Protein AF-A0AA39ML36-F1 (afdb_monomer)

Sequence (100 aa):
MPIDQIYLLSPMSSTSPIQSSIPMELIEEILDRVECLPDTQSHSSEGYKGWRAATLDSCSLVCRAWLPRSRYHLFGFVHVTPQKLCIFLAARCQSILHFH

Organism: NCBI:txid47425

Secondary structure (DSSP, 8-state):
----------------S---PPPHHHHHHHHHHHHHS--------TTPPPHHHHHHHHHTTT-TTTHHHHHHHHHSS----HHHHHHHHHHHHHHHTT--

Radius of gyration: 23.68 Å; Cα contacts (8 Å, |Δi|>4): 41; chains: 1; bounding box: 62×45×51 Å

Solvent-accessible surface area (backbone atoms only — not comparable to full-atom values): 6598 Å² total; per-residue (Å²): 138,83,95,80,76,90,82,75,80,68,77,80,78,77,72,65,85,76,81,80,66,78,54,67,70,57,54,49,52,51,52,53,49,52,69,69,53,76,81,74,86,68,95,68,70,94,84,71,76,51,71,54,55,53,50,37,55,53,44,38,68,73,43,81,84,41,27,66,60,24,48,44,70,70,59,68,71,74,87,77,44,75,70,55,47,51,52,59,51,52,62,53,52,57,60,52,76,71,59,127

Mean predicted aligned error: 15.44 Å

pLDDT: mean 73.01, std 17.81, range [46.94, 95.44]

Structure (mmCIF, N/CA/C/O backbone):
data_AF-A0AA39ML36-F1
#
_entry.id   AF-A0AA39ML36-F1
#
loop_
_atom_site.group_PDB
_atom_site.id
_atom_site.type_symbol
_atom_site.label_atom_id
_atom_site.label_alt_id
_atom_site.label_comp_id
_atom_site.label_asym_id
_atom_site.label_entity_id
_atom_site.label_seq_id
_atom_site.pdbx_PDB_ins_code
_atom_site.Cartn_x
_atom_site.Cartn_y
_atom_site.Cartn_z
_atom_site.occupancy
_atom_site.B_iso_or_equiv
_atom_site.auth_seq_id
_atom_site.auth_comp_id
_atom_site.auth_asym_id
_atom_site.auth_atom_id
_atom_site.pdbx_PDB_model_num
ATOM 1 N N . MET A 1 1 ? -50.723 29.534 19.269 1.00 47.34 1 MET A N 1
ATOM 2 C CA . MET A 1 1 ? -50.105 28.230 19.583 1.00 47.34 1 MET A CA 1
ATOM 3 C C . MET A 1 1 ? -48.936 28.055 18.624 1.00 47.34 1 MET A C 1
ATOM 5 O O . MET A 1 1 ? -49.204 27.887 17.440 1.00 47.34 1 MET A O 1
ATOM 9 N N . PRO A 1 2 ? -47.690 28.282 19.077 1.00 50.72 2 PRO A N 1
ATOM 10 C CA . PRO A 1 2 ? -46.526 28.438 18.206 1.00 50.72 2 PRO A CA 1
ATOM 11 C C . PRO A 1 2 ? -45.905 27.096 17.789 1.00 50.72 2 PRO A C 1
ATOM 13 O O . PRO A 1 2 ? -46.036 26.079 18.469 1.00 50.72 2 PRO A O 1
ATOM 16 N N . ILE A 1 3 ? -45.263 27.133 16.625 1.00 52.81 3 ILE A N 1
ATOM 17 C CA . ILE A 1 3 ? -44.625 26.037 15.894 1.00 52.81 3 ILE A CA 1
ATOM 18 C C . ILE A 1 3 ? -43.171 25.958 16.380 1.00 52.81 3 ILE A C 1
ATOM 20 O O . ILE A 1 3 ? -42.284 26.477 15.724 1.00 52.81 3 ILE A O 1
ATOM 24 N N . ASP A 1 4 ? -42.929 25.357 17.547 1.00 48.25 4 ASP A N 1
ATOM 25 C CA . ASP A 1 4 ? -41.585 25.312 18.162 1.00 48.25 4 ASP A CA 1
ATOM 26 C C . ASP A 1 4 ? -41.199 23.910 18.677 1.00 48.25 4 ASP A C 1
ATOM 28 O O . ASP A 1 4 ? -40.543 23.770 19.705 1.00 48.25 4 ASP A O 1
ATOM 32 N N . GLN A 1 5 ? -41.603 22.832 17.991 1.00 49.94 5 GLN A N 1
ATOM 33 C CA . GLN A 1 5 ? -41.255 21.459 18.417 1.00 49.94 5 GLN A CA 1
ATOM 34 C C . GLN A 1 5 ? -40.537 20.582 17.379 1.00 49.94 5 GLN A C 1
ATOM 36 O O . GLN A 1 5 ? -40.364 19.390 17.609 1.00 49.94 5 GLN A O 1
ATOM 41 N N . ILE A 1 6 ?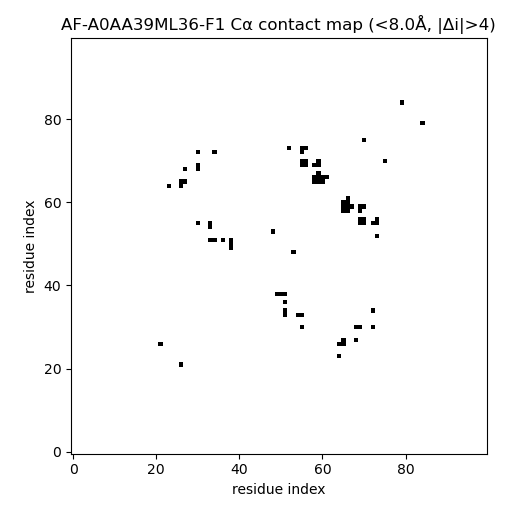 -40.018 21.138 16.280 1.00 51.59 6 ILE A N 1
ATOM 42 C CA . ILE A 1 6 ? -39.219 20.363 15.301 1.00 51.59 6 ILE A CA 1
ATOM 43 C C . ILE A 1 6 ? -37.703 20.556 15.530 1.00 51.59 6 ILE A C 1
ATOM 45 O O . ILE A 1 6 ? -36.909 20.532 14.599 1.00 51.59 6 ILE A O 1
ATOM 49 N N . TYR A 1 7 ? -37.281 20.756 16.784 1.00 49.59 7 TYR A N 1
ATOM 50 C CA . TYR A 1 7 ? -35.870 20.958 17.154 1.00 49.59 7 TYR A CA 1
ATOM 51 C C . TYR A 1 7 ? -35.220 19.791 17.912 1.00 49.59 7 TYR A C 1
ATOM 53 O O . TYR A 1 7 ? -34.127 19.965 18.434 1.00 49.59 7 TYR A O 1
ATOM 61 N N . LEU A 1 8 ? -35.819 18.596 17.975 1.00 49.28 8 LEU A N 1
ATOM 62 C CA . LEU A 1 8 ? -35.229 17.477 18.737 1.00 49.28 8 LEU A CA 1
ATOM 63 C C . LEU A 1 8 ? -35.239 16.127 18.007 1.00 49.28 8 LEU A C 1
ATOM 65 O O . LEU A 1 8 ? -35.392 15.082 18.630 1.00 49.28 8 LEU A O 1
ATOM 69 N N . LEU A 1 9 ? -35.010 16.113 16.694 1.00 47.38 9 LEU A N 1
ATOM 70 C CA . LEU A 1 9 ? -34.416 14.930 16.065 1.00 47.38 9 LEU A CA 1
ATOM 71 C C . LEU A 1 9 ? -32.917 15.180 15.943 1.00 47.38 9 LEU A C 1
ATOM 73 O O . LEU A 1 9 ? -32.404 15.553 14.891 1.00 47.38 9 LEU A O 1
ATOM 77 N N .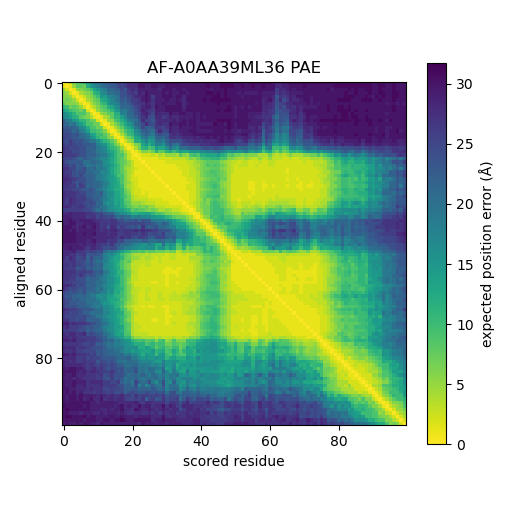 SER A 1 10 ? -32.215 15.004 17.064 1.00 51.94 10 SER A N 1
ATOM 78 C CA . SER A 1 10 ? -30.782 14.736 17.025 1.00 51.94 10 SER A CA 1
ATOM 79 C C . SER A 1 10 ? -30.562 13.596 16.026 1.00 51.94 10 SER A C 1
ATOM 81 O O . SER A 1 10 ? -31.219 12.558 16.162 1.00 51.94 10 SER A O 1
ATOM 83 N N . PRO A 1 11 ? -29.655 13.726 15.039 1.00 52.50 11 PRO A N 1
ATOM 84 C CA . PRO A 1 11 ? -29.134 12.533 14.406 1.00 52.50 11 PRO A CA 1
ATOM 85 C C . PRO A 1 11 ? -28.574 11.710 15.556 1.00 52.50 11 PRO A C 1
ATOM 87 O O . PRO A 1 11 ? -27.761 12.216 16.334 1.00 52.50 11 PRO A O 1
ATOM 90 N N . MET A 1 12 ? -29.075 10.488 15.720 1.00 50.31 12 MET A N 1
ATOM 91 C CA . MET A 1 12 ? -28.457 9.520 16.604 1.00 50.31 12 MET A CA 1
ATOM 92 C C . MET A 1 12 ? -27.011 9.412 16.138 1.00 50.31 12 MET A C 1
ATOM 94 O O . MET A 1 12 ? -26.708 8.739 15.156 1.00 50.31 12 MET A O 1
ATOM 98 N N . SER A 1 13 ? -26.124 10.143 16.807 1.00 48.62 13 SER A N 1
ATOM 99 C CA . SER A 1 13 ? -24.706 9.876 16.768 1.00 48.62 13 SER A CA 1
ATOM 100 C C . SER A 1 13 ? -24.606 8.534 17.463 1.00 48.62 13 SER A C 1
ATOM 102 O O . SER A 1 13 ? -24.536 8.448 18.688 1.00 48.62 13 SER A O 1
ATOM 104 N N . SER A 1 14 ? -24.764 7.467 16.679 1.00 48.69 14 SER A N 1
ATOM 105 C CA . SER A 1 14 ? -24.444 6.119 17.094 1.00 48.69 14 SER A CA 1
ATOM 106 C C . SER A 1 14 ? -22.934 6.110 17.281 1.00 48.69 14 SER A C 1
ATOM 108 O O . SER A 1 14 ? -22.170 5.693 16.410 1.00 48.69 14 SER A O 1
ATOM 110 N N . THR A 1 15 ? -22.479 6.655 18.403 1.00 51.94 15 THR A N 1
ATOM 111 C CA . THR A 1 15 ? -21.158 6.372 18.927 1.00 51.94 15 THR A CA 1
ATOM 112 C C . THR A 1 15 ? -21.220 4.915 19.342 1.00 51.94 15 THR A C 1
ATOM 114 O O . THR A 1 15 ? -21.594 4.586 20.468 1.00 51.94 15 THR A O 1
ATOM 117 N N . SER A 1 16 ? -20.968 4.033 18.374 1.00 54.09 16 SER A N 1
ATOM 118 C CA . SER A 1 16 ? -20.778 2.616 18.628 1.00 54.09 16 SER A CA 1
ATOM 119 C C . SER A 1 16 ? -19.736 2.493 19.742 1.00 54.09 16 SER A C 1
ATOM 121 O O . SER A 1 16 ? -18.671 3.113 19.640 1.00 54.09 16 SER A O 1
ATOM 123 N N . PRO A 1 17 ? -20.040 1.763 20.824 1.00 51.06 17 PRO A N 1
ATOM 124 C CA . PRO A 1 17 ? -19.137 1.659 21.952 1.00 51.06 17 PRO A CA 1
ATOM 125 C C . PRO A 1 17 ? -17.898 0.890 21.481 1.00 51.06 17 PRO A C 1
ATOM 127 O O . PRO A 1 17 ? -18.010 -0.235 21.010 1.00 51.06 17 PRO A O 1
ATOM 130 N N . ILE A 1 18 ? -16.726 1.520 21.603 1.00 50.00 18 ILE A N 1
ATOM 131 C CA . ILE A 1 18 ? -15.407 0.933 21.326 1.00 50.00 18 ILE A CA 1
ATOM 132 C C . ILE A 1 18 ? -15.194 0.635 19.829 1.00 50.00 18 ILE A C 1
ATOM 134 O O . ILE A 1 18 ? -15.229 -0.503 19.369 1.00 50.00 18 ILE A O 1
ATOM 138 N N . GLN A 1 19 ? -14.888 1.675 19.048 1.00 55.06 19 GLN A N 1
ATOM 139 C CA . GLN A 1 19 ? -14.125 1.494 17.811 1.00 55.06 19 GLN A CA 1
ATOM 140 C C . GLN A 1 19 ? -12.726 0.996 18.204 1.00 55.06 19 GLN A C 1
ATOM 142 O O . GLN A 1 19 ? -11.811 1.791 18.396 1.00 55.06 19 GLN A O 1
ATOM 147 N N . SER A 1 20 ? -12.550 -0.316 18.372 1.00 56.94 20 SER A N 1
ATOM 148 C CA . SER A 1 20 ? -11.235 -0.944 18.535 1.00 56.94 20 SER A CA 1
ATOM 149 C C . SER A 1 20 ? -10.498 -0.939 17.191 1.00 56.94 20 SER A C 1
ATOM 151 O O . SER A 1 20 ? -10.164 -1.987 16.636 1.00 56.94 20 SER A O 1
ATOM 153 N N . SER A 1 21 ? -10.323 0.241 16.596 1.00 75.44 21 SER A N 1
ATOM 154 C CA . SER A 1 21 ? -9.447 0.378 15.446 1.00 75.44 21 SER A CA 1
ATOM 155 C C . SER A 1 21 ? -8.032 0.090 15.918 1.00 75.44 21 SER A C 1
ATOM 157 O O . SER A 1 21 ? -7.580 0.655 16.915 1.00 75.44 21 SER A O 1
ATOM 159 N N . ILE A 1 22 ? -7.355 -0.804 15.206 1.00 83.69 22 ILE A N 1
ATOM 160 C CA . ILE A 1 22 ? -5.933 -1.074 15.395 1.00 83.69 22 ILE A CA 1
ATOM 161 C C . ILE A 1 22 ? -5.188 0.280 15.396 1.00 83.69 22 ILE A C 1
ATOM 163 O O . ILE A 1 22 ? -5.447 1.086 14.497 1.00 83.69 22 ILE A O 1
ATOM 167 N N . PRO A 1 23 ? -4.317 0.556 16.387 1.00 91.25 23 PRO A N 1
ATOM 168 C CA . PRO A 1 23 ? -3.479 1.753 16.408 1.00 91.25 23 PRO A CA 1
ATOM 169 C C . PRO A 1 23 ? -2.722 1.937 15.092 1.00 91.25 23 PRO A C 1
ATOM 171 O O . PRO A 1 23 ? -2.299 0.954 14.477 1.00 91.25 23 PRO A O 1
ATOM 174 N N . MET A 1 24 ? -2.547 3.187 14.659 1.00 89.94 24 MET A N 1
ATOM 175 C CA . MET A 1 24 ? -1.913 3.488 13.373 1.00 89.94 24 MET A CA 1
ATOM 176 C C . MET A 1 24 ? -0.505 2.889 13.296 1.00 89.94 2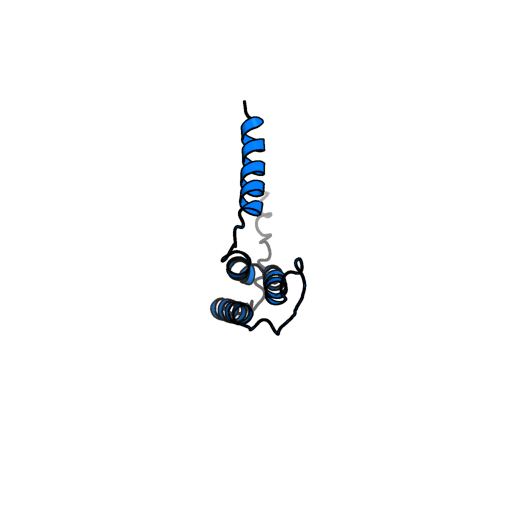4 MET A C 1
ATOM 178 O O . MET A 1 24 ? -0.148 2.315 12.275 1.00 89.94 24 MET A O 1
ATOM 182 N N . GLU A 1 25 ? 0.239 2.914 14.397 1.00 93.62 25 GLU A N 1
ATOM 183 C CA . GLU A 1 25 ? 1.601 2.386 14.506 1.00 93.62 25 GLU A CA 1
ATOM 184 C C . GLU A 1 25 ? 1.659 0.890 14.170 1.00 93.62 25 GLU A C 1
ATOM 186 O O . GLU A 1 25 ? 2.585 0.423 13.512 1.00 93.62 25 GLU A O 1
ATOM 191 N N . LEU A 1 26 ? 0.638 0.128 14.577 1.00 93.88 26 LEU A N 1
ATOM 192 C CA . LEU A 1 26 ? 0.555 -1.296 14.257 1.00 93.88 26 LEU A CA 1
ATOM 193 C C . LEU A 1 26 ? 0.167 -1.526 12.796 1.00 93.88 26 LEU A C 1
ATOM 195 O O . LEU A 1 26 ? 0.663 -2.464 12.178 1.00 93.88 26 LEU A O 1
ATOM 199 N N . ILE A 1 27 ? -0.701 -0.681 12.231 1.00 93.81 27 ILE A N 1
ATOM 200 C CA . ILE A 1 27 ? -1.034 -0.733 10.800 1.00 93.81 27 ILE A CA 1
ATOM 201 C C . ILE A 1 27 ? 0.224 -0.465 9.965 1.00 93.81 27 ILE A C 1
ATOM 203 O O . ILE A 1 27 ? 0.479 -1.182 8.997 1.00 93.81 27 ILE A O 1
ATOM 207 N N . GLU A 1 28 ? 1.022 0.534 10.345 1.00 94.06 28 GLU A N 1
ATOM 208 C CA . GLU A 1 28 ? 2.279 0.861 9.668 1.00 94.06 28 GLU A CA 1
ATOM 209 C C . GLU A 1 28 ? 3.286 -0.280 9.764 1.00 94.06 28 GLU A C 1
ATOM 211 O O . GLU A 1 28 ? 3.772 -0.729 8.731 1.00 94.06 28 GLU A O 1
ATOM 216 N N . GLU A 1 29 ? 3.513 -0.822 10.961 1.00 95.44 29 GLU A N 1
ATOM 217 C CA . GLU A 1 29 ? 4.424 -1.953 11.174 1.00 95.44 29 GLU A CA 1
ATOM 218 C C . GLU A 1 29 ? 4.012 -3.191 10.357 1.00 95.44 29 GLU A C 1
ATOM 220 O O . GLU A 1 29 ? 4.860 -3.870 9.775 1.00 95.44 29 GLU A O 1
ATOM 225 N N . ILE A 1 30 ? 2.711 -3.490 10.263 1.00 94.69 30 ILE A N 1
ATOM 226 C CA . ILE A 1 30 ? 2.213 -4.599 9.433 1.00 94.69 30 ILE A CA 1
ATOM 227 C C . ILE A 1 30 ? 2.556 -4.357 7.961 1.00 94.69 30 ILE A C 1
ATOM 229 O O . ILE A 1 30 ? 3.080 -5.252 7.295 1.00 94.69 30 ILE A O 1
ATOM 233 N N . LEU A 1 31 ? 2.261 -3.162 7.449 1.00 94.88 31 LEU A N 1
ATOM 234 C CA . LEU A 1 31 ? 2.500 -2.818 6.049 1.00 94.88 31 LEU A CA 1
ATOM 235 C C . LEU A 1 31 ? 3.996 -2.796 5.714 1.00 94.88 31 LEU A C 1
ATOM 237 O O . LEU A 1 31 ? 4.391 -3.266 4.648 1.00 94.88 31 LEU A O 1
ATOM 241 N N . ASP A 1 32 ? 4.827 -2.334 6.645 1.00 93.94 32 ASP A N 1
ATOM 242 C CA . ASP A 1 32 ? 6.282 -2.301 6.504 1.00 93.94 32 ASP A CA 1
ATOM 243 C C . ASP A 1 32 ? 6.865 -3.717 6.456 1.00 93.94 32 ASP A C 1
ATOM 245 O O . ASP A 1 32 ? 7.749 -4.004 5.643 1.00 93.94 32 ASP A O 1
ATOM 249 N N . ARG A 1 33 ? 6.314 -4.647 7.245 1.00 93.94 3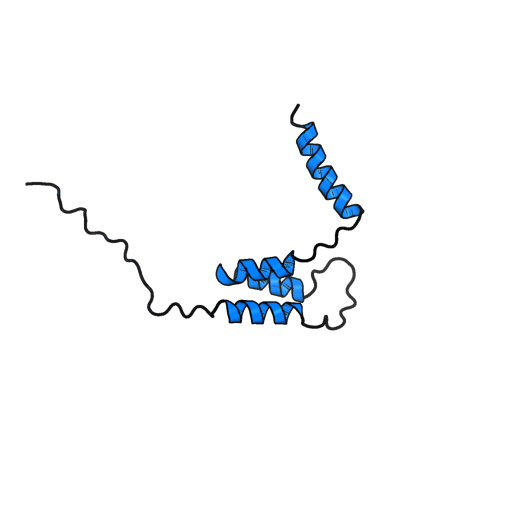3 ARG A N 1
ATOM 250 C CA . ARG A 1 33 ? 6.687 -6.066 7.165 1.00 93.94 33 ARG A CA 1
ATOM 251 C C . ARG A 1 33 ? 6.277 -6.702 5.848 1.00 93.94 33 ARG A C 1
ATOM 253 O O . ARG A 1 33 ? 7.067 -7.465 5.300 1.00 93.94 33 ARG A O 1
ATOM 260 N N . VAL A 1 34 ? 5.080 -6.402 5.339 1.00 92.06 34 VAL A N 1
ATOM 261 C CA . VAL A 1 34 ? 4.624 -6.911 4.033 1.00 92.06 34 VAL A CA 1
ATOM 262 C C . VAL A 1 34 ? 5.588 -6.492 2.923 1.00 92.06 34 VAL A C 1
ATOM 264 O O . VAL A 1 34 ? 5.938 -7.321 2.084 1.00 92.06 34 VAL A O 1
ATOM 267 N N . GLU A 1 35 ? 6.054 -5.243 2.942 1.00 89.56 35 GLU A N 1
ATOM 268 C CA . GLU A 1 35 ? 7.012 -4.745 1.950 1.00 89.56 35 GLU A CA 1
ATOM 269 C C . GLU A 1 35 ? 8.383 -5.436 2.058 1.00 89.56 35 GLU A C 1
ATOM 271 O O . GLU A 1 35 ? 8.970 -5.784 1.031 1.00 89.56 35 GLU A O 1
ATOM 276 N N . CYS A 1 36 ? 8.869 -5.682 3.282 1.00 88.38 36 CYS A N 1
ATOM 277 C CA . CYS A 1 36 ? 10.190 -6.273 3.546 1.00 88.38 36 CYS A CA 1
ATOM 278 C C . CYS A 1 36 ? 10.292 -7.786 3.288 1.00 88.38 36 CYS A C 1
ATOM 280 O O . CYS A 1 36 ? 11.394 -8.340 3.331 1.00 88.38 36 CYS A O 1
ATOM 282 N N . LEU A 1 37 ? 9.174 -8.485 3.087 1.00 85.44 37 LEU A N 1
ATOM 283 C CA . LEU A 1 37 ? 9.192 -9.932 2.897 1.00 85.44 37 LEU A CA 1
ATOM 284 C C . LEU A 1 37 ? 9.907 -10.299 1.582 1.00 85.44 37 LEU A C 1
ATOM 286 O O . LEU A 1 37 ? 9.664 -9.674 0.551 1.00 85.44 37 LEU A O 1
ATOM 290 N N . PRO A 1 38 ? 10.790 -11.312 1.581 1.00 79.50 38 PRO A N 1
ATOM 291 C CA . PRO A 1 38 ? 11.516 -11.688 0.379 1.00 79.50 38 PRO A CA 1
ATOM 292 C C . PRO A 1 38 ? 10.554 -12.237 -0.674 1.00 79.50 38 PRO A C 1
ATOM 294 O O . PRO A 1 38 ? 9.668 -13.044 -0.376 1.00 79.50 38 PRO A O 1
ATOM 297 N N . ASP A 1 39 ? 10.766 -11.845 -1.929 1.00 73.81 39 ASP A N 1
ATOM 298 C CA . ASP A 1 39 ? 10.090 -12.479 -3.050 1.00 73.81 39 ASP A CA 1
ATOM 299 C C . ASP A 1 39 ? 10.540 -13.946 -3.098 1.00 73.81 39 ASP A C 1
ATOM 301 O O . ASP A 1 39 ? 11.681 -14.266 -3.434 1.00 73.81 39 ASP A O 1
ATOM 305 N N . THR A 1 40 ? 9.651 -14.853 -2.683 1.00 70.31 40 THR A N 1
ATOM 306 C CA . THR A 1 40 ? 9.910 -16.293 -2.750 1.00 70.31 40 THR A CA 1
ATOM 307 C C . THR A 1 40 ? 10.004 -16.638 -4.231 1.00 70.31 40 THR A C 1
ATOM 309 O O . THR A 1 40 ? 8.992 -16.562 -4.927 1.00 70.31 40 THR A O 1
ATOM 312 N N . GLN A 1 41 ? 11.235 -16.886 -4.703 1.00 59.22 41 GLN A N 1
ATOM 313 C CA . GLN A 1 41 ? 11.650 -17.005 -6.109 1.00 59.22 41 GLN A CA 1
ATOM 314 C C . GLN A 1 41 ? 10.525 -17.481 -7.030 1.00 59.22 41 GLN A C 1
ATOM 316 O O . GLN A 1 41 ? 10.315 -18.673 -7.237 1.00 59.22 41 GLN A O 1
ATOM 321 N N . SER A 1 42 ? 9.801 -16.525 -7.599 1.00 57.25 42 SER A N 1
ATOM 322 C CA . SER A 1 42 ? 8.821 -16.786 -8.638 1.00 57.25 42 SER A CA 1
ATOM 323 C C . SER A 1 42 ? 9.434 -16.260 -9.918 1.00 57.25 42 SER A C 1
ATOM 325 O O . SER A 1 42 ? 9.424 -15.062 -10.191 1.00 57.25 42 SER A O 1
ATOM 327 N N . HIS A 1 43 ? 10.037 -17.176 -10.675 1.00 54.34 43 HIS A N 1
ATOM 328 C CA . HIS A 1 43 ? 10.418 -16.974 -12.067 1.00 54.34 43 HIS A CA 1
ATOM 329 C C . HIS A 1 43 ? 9.146 -16.748 -12.900 1.00 54.34 43 HIS A C 1
ATOM 331 O O . HIS A 1 43 ? 8.726 -17.620 -13.653 1.00 54.34 43 HIS A O 1
ATOM 337 N N . SER A 1 44 ? 8.478 -15.609 -12.744 1.00 52.91 44 SER A N 1
ATOM 338 C CA . SER A 1 44 ? 7.313 -15.265 -13.552 1.00 52.91 44 SER A CA 1
ATOM 339 C C . SER A 1 44 ? 7.595 -13.986 -14.316 1.00 52.91 44 SER A C 1
ATOM 341 O O . SER A 1 44 ? 7.513 -12.883 -13.780 1.00 52.91 44 SER A O 1
ATOM 343 N N . SER A 1 45 ? 7.985 -14.213 -15.570 1.00 51.44 45 SER A N 1
ATOM 344 C CA . SER A 1 45 ? 7.513 -13.532 -16.773 1.00 51.44 45 SER A CA 1
ATOM 345 C C . SER A 1 45 ? 6.779 -12.210 -16.544 1.00 51.44 45 SER A C 1
ATOM 347 O O . SER A 1 45 ? 5.728 -12.162 -15.905 1.00 51.44 45 SER A O 1
ATOM 349 N N . GLU A 1 46 ? 7.336 -11.170 -17.159 1.00 54.66 46 GLU A N 1
ATOM 350 C CA . GLU A 1 46 ? 6.770 -9.843 -17.389 1.00 54.66 46 GLU A CA 1
ATOM 351 C C . GLU A 1 46 ? 5.230 -9.817 -17.348 1.00 54.66 46 GLU A C 1
ATOM 353 O O . GLU A 1 46 ? 4.565 -10.366 -18.223 1.00 54.66 46 GLU A O 1
ATOM 358 N N . GLY A 1 47 ? 4.650 -9.170 -16.329 1.00 55.47 47 GLY A N 1
ATOM 359 C CA . GLY A 1 47 ? 3.238 -8.767 -16.352 1.00 55.47 47 GLY A CA 1
ATOM 360 C C . GLY A 1 47 ? 2.458 -8.919 -15.047 1.00 55.47 47 GLY A C 1
ATOM 361 O O . GLY A 1 47 ? 1.541 -8.134 -14.811 1.00 55.47 47 GLY A O 1
ATOM 362 N N . TYR A 1 48 ? 2.813 -9.860 -14.170 1.00 57.84 48 TYR A N 1
ATOM 363 C CA . TYR A 1 48 ? 2.082 -10.055 -12.912 1.00 57.84 48 TYR A CA 1
ATOM 364 C C . TYR A 1 48 ? 2.646 -9.162 -11.800 1.00 57.84 48 TYR A C 1
ATOM 366 O O . TYR A 1 48 ? 3.838 -9.208 -11.498 1.00 57.84 48 TYR A O 1
ATOM 374 N N . LYS A 1 49 ? 1.784 -8.340 -11.176 1.00 67.19 49 LYS A N 1
ATOM 375 C CA . LYS A 1 49 ? 2.107 -7.655 -9.910 1.00 67.19 49 LYS A CA 1
ATOM 376 C C . LYS A 1 49 ? 2.576 -8.731 -8.925 1.00 67.19 49 LYS A C 1
ATOM 378 O O . LYS A 1 49 ? 1.832 -9.677 -8.672 1.00 67.19 49 LYS A O 1
ATOM 383 N N . GLY A 1 50 ? 3.786 -8.587 -8.381 1.00 81.94 50 GLY A N 1
ATOM 384 C CA . GLY A 1 50 ? 4.294 -9.495 -7.351 1.00 81.94 50 GLY A CA 1
ATOM 385 C C . GLY A 1 50 ? 3.313 -9.603 -6.180 1.00 81.94 50 GLY A C 1
ATOM 386 O O . GLY A 1 50 ? 2.547 -8.673 -5.914 1.00 81.94 50 GLY A O 1
ATOM 387 N N . TRP A 1 51 ? 3.328 -10.734 -5.474 1.00 86.44 51 TRP A N 1
ATOM 388 C CA . TRP A 1 51 ? 2.402 -11.017 -4.371 1.00 86.44 51 TRP A CA 1
ATOM 389 C C . TRP A 1 51 ? 2.396 -9.904 -3.300 1.00 86.44 51 TRP A C 1
ATOM 391 O O . TRP A 1 51 ? 1.343 -9.598 -2.738 1.00 86.44 51 TRP A O 1
ATOM 401 N N . ARG A 1 52 ? 3.537 -9.228 -3.088 1.00 88.31 52 ARG A N 1
ATOM 402 C CA . ARG A 1 52 ? 3.658 -8.038 -2.225 1.00 88.31 52 ARG A CA 1
ATOM 403 C C . ARG A 1 52 ? 2.751 -6.908 -2.687 1.00 88.31 52 ARG A C 1
ATOM 405 O O . ARG A 1 52 ? 1.905 -6.437 -1.933 1.00 88.31 52 ARG A O 1
ATOM 412 N N . ALA A 1 53 ? 2.853 -6.535 -3.962 1.00 87.94 53 ALA A N 1
ATOM 413 C CA . ALA A 1 53 ? 2.019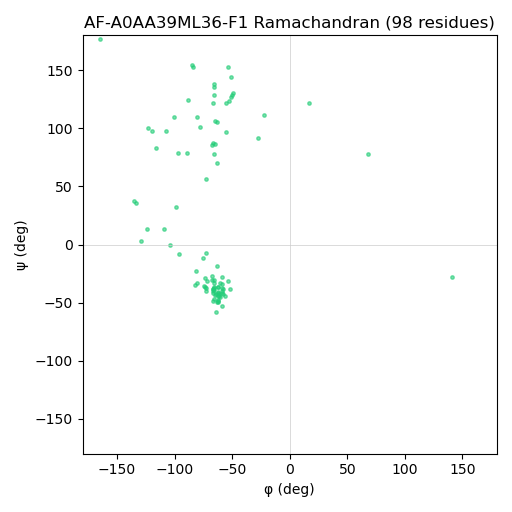 -5.498 -4.554 1.00 87.94 53 ALA A CA 1
ATOM 414 C C . ALA A 1 53 ? 0.531 -5.875 -4.523 1.00 87.94 53 ALA A C 1
ATOM 416 O O . ALA A 1 53 ? -0.297 -5.003 -4.291 1.00 87.94 53 ALA A O 1
ATOM 417 N N . ALA A 1 54 ? 0.177 -7.149 -4.721 1.00 90.38 54 ALA A N 1
ATOM 418 C CA . ALA A 1 54 ? -1.210 -7.613 -4.604 1.00 90.38 54 ALA A CA 1
ATOM 419 C C . ALA A 1 54 ? -1.740 -7.534 -3.157 1.00 90.38 54 ALA A C 1
ATOM 421 O O . ALA A 1 54 ? -2.887 -7.145 -2.924 1.00 90.38 54 ALA A O 1
ATOM 422 N N . THR A 1 55 ? -0.891 -7.856 -2.179 1.00 92.88 55 THR A N 1
ATOM 423 C CA . THR A 1 55 ? -1.227 -7.780 -0.751 1.00 92.88 55 THR A CA 1
ATOM 424 C C . THR A 1 55 ? -1.438 -6.332 -0.321 1.00 92.88 55 THR A C 1
ATOM 426 O O . THR A 1 55 ? -2.474 -6.011 0.254 1.00 92.88 55 THR A O 1
ATOM 429 N N . LEU A 1 56 ? -0.514 -5.434 -0.670 1.00 93.44 56 LEU A N 1
ATOM 430 C CA . LEU A 1 56 ? -0.628 -4.004 -0.369 1.00 93.44 56 LEU A CA 1
ATOM 431 C C . LEU A 1 56 ? -1.843 -3.357 -1.053 1.00 93.44 56 LEU A C 1
ATOM 433 O O . LEU A 1 56 ? -2.511 -2.511 -0.458 1.00 93.44 56 LEU A O 1
ATOM 437 N N . ASP A 1 57 ? -2.169 -3.782 -2.277 1.00 94.19 57 ASP A N 1
ATOM 438 C CA . ASP A 1 57 ? -3.380 -3.346 -2.987 1.00 94.19 57 ASP A CA 1
ATOM 439 C C . ASP A 1 57 ? -4.639 -3.755 -2.215 1.00 94.19 57 ASP A C 1
ATOM 441 O O . ASP A 1 57 ? -5.517 -2.929 -1.972 1.00 94.19 57 ASP A O 1
ATOM 445 N N . SER A 1 58 ? -4.675 -4.992 -1.715 1.00 95.19 58 SER A N 1
ATOM 446 C CA . SER A 1 58 ? -5.769 -5.495 -0.876 1.00 95.19 58 SER A CA 1
ATOM 447 C C . SER A 1 58 ? -5.866 -4.743 0.458 1.00 95.19 58 SER A C 1
ATOM 449 O O . SER A 1 58 ? -6.958 -4.342 0.863 1.00 95.19 58 SER A O 1
ATOM 451 N N . CYS A 1 59 ? -4.735 -4.470 1.117 1.00 94.69 59 CYS A N 1
ATOM 452 C CA . CYS A 1 59 ? -4.679 -3.673 2.346 1.00 94.69 59 CYS A CA 1
ATOM 453 C C . CYS A 1 59 ? -5.247 -2.259 2.157 1.00 94.69 59 CYS A C 1
ATOM 455 O O . CYS A 1 59 ? -5.904 -1.731 3.056 1.00 94.69 59 CYS A O 1
ATOM 457 N N . SER A 1 60 ? -5.068 -1.665 0.973 1.00 95.00 60 SER A N 1
ATOM 458 C CA . SER A 1 60 ? -5.599 -0.335 0.660 1.00 95.00 60 SER A CA 1
ATOM 459 C C . SER A 1 60 ? -7.136 -0.262 0.687 1.00 95.00 60 SER A C 1
ATOM 461 O O . SER A 1 60 ? -7.696 0.827 0.831 1.00 95.00 60 SER A O 1
ATOM 463 N N . LEU A 1 61 ? -7.815 -1.413 0.599 1.00 95.19 61 LEU A N 1
ATOM 464 C CA . LEU A 1 61 ? -9.274 -1.529 0.561 1.00 95.19 61 LEU A CA 1
ATOM 465 C C . LEU A 1 61 ? -9.910 -1.824 1.930 1.00 95.19 61 LEU A C 1
ATOM 467 O O . LEU A 1 61 ? -11.132 -1.774 2.040 1.00 95.19 61 LEU A O 1
ATOM 471 N N . VAL A 1 62 ? -9.116 -2.114 2.971 1.00 93.25 62 VAL A N 1
ATOM 472 C CA . VAL A 1 62 ? -9.625 -2.521 4.297 1.00 93.25 62 VAL A CA 1
ATOM 473 C C . VAL A 1 62 ? -10.426 -1.398 4.955 1.00 93.25 62 VAL A C 1
ATOM 475 O O . VAL A 1 62 ? -11.595 -1.570 5.295 1.00 93.25 62 VAL A O 1
ATOM 478 N N . CYS A 1 63 ? -9.800 -0.235 5.152 1.00 91.62 63 CYS A N 1
ATOM 479 C CA . CYS A 1 63 ? -10.461 0.979 5.624 1.00 91.62 63 CYS A CA 1
ATOM 480 C C . CYS A 1 63 ? -9.578 2.216 5.390 1.00 91.62 63 CYS A C 1
ATOM 482 O O . CYS A 1 63 ? -8.427 2.120 4.959 1.00 91.62 63 CYS A O 1
ATOM 484 N N . ARG A 1 64 ? -10.100 3.404 5.726 1.00 90.69 64 ARG A N 1
ATOM 485 C CA . ARG A 1 64 ? -9.394 4.684 5.533 1.00 90.69 64 ARG A CA 1
ATOM 486 C C . ARG A 1 64 ? -8.046 4.773 6.258 1.00 90.69 64 ARG A C 1
ATOM 488 O O . ARG A 1 64 ? -7.179 5.481 5.767 1.00 90.69 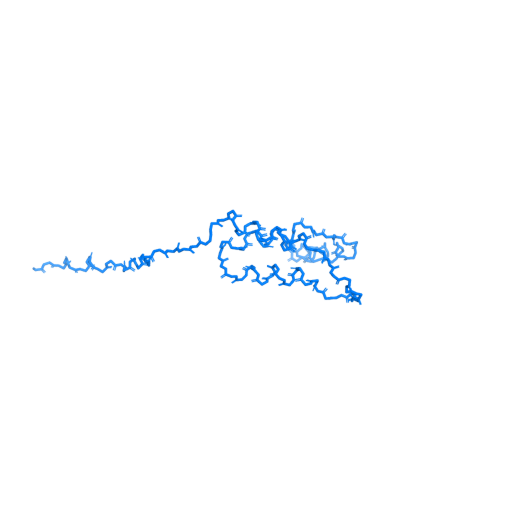64 ARG A O 1
ATOM 495 N N . ALA A 1 65 ? -7.861 4.069 7.377 1.00 90.06 65 ALA A N 1
ATOM 496 C CA . ALA A 1 65 ? -6.605 4.094 8.132 1.00 90.06 65 ALA A CA 1
ATOM 497 C C . ALA A 1 65 ? -5.461 3.344 7.420 1.00 90.06 65 ALA A C 1
ATOM 499 O O . ALA A 1 65 ? -4.311 3.752 7.504 1.00 90.06 65 ALA A O 1
ATOM 500 N N . TRP A 1 66 ? -5.767 2.289 6.658 1.00 94.25 66 TRP A N 1
ATOM 501 C CA . TRP A 1 66 ? -4.760 1.484 5.949 1.00 94.25 66 TRP A CA 1
ATOM 502 C C . TRP A 1 66 ? -4.319 2.116 4.623 1.00 94.25 66 TRP A C 1
ATOM 504 O O . TRP A 1 66 ? -3.233 1.829 4.113 1.00 94.25 66 TRP A O 1
ATOM 514 N N . LEU A 1 67 ? -5.157 2.986 4.054 1.00 93.69 67 LEU A N 1
ATOM 515 C CA . LEU A 1 67 ? -4.983 3.532 2.711 1.00 93.69 67 LEU A CA 1
ATOM 516 C C . LEU A 1 67 ? -3.695 4.365 2.523 1.00 93.69 67 LEU A C 1
ATOM 518 O O . LEU A 1 67 ? -2.999 4.112 1.535 1.00 93.69 67 LEU A O 1
ATOM 522 N N . PRO A 1 68 ? -3.338 5.334 3.395 1.00 93.62 68 PRO A N 1
ATOM 523 C CA . PRO A 1 68 ? -2.187 6.207 3.154 1.00 93.62 68 PRO A CA 1
ATOM 524 C C . PRO A 1 68 ? -0.873 5.427 3.086 1.00 93.62 68 PRO A C 1
ATOM 526 O O . PRO A 1 68 ? -0.106 5.580 2.135 1.00 93.62 68 PRO A O 1
ATOM 529 N N . ARG A 1 69 ? -0.650 4.532 4.055 1.00 93.62 69 ARG A N 1
ATOM 530 C CA . ARG A 1 69 ? 0.577 3.738 4.142 1.00 93.62 69 ARG A CA 1
ATOM 531 C C . ARG A 1 69 ? 0.640 2.649 3.067 1.00 93.62 69 ARG A C 1
ATOM 533 O O . ARG A 1 69 ? 1.691 2.464 2.463 1.00 93.62 69 ARG A O 1
ATOM 540 N N . SER A 1 70 ? -0.486 2.014 2.726 1.00 94.62 70 SER A N 1
ATOM 541 C CA . SER A 1 70 ? -0.528 1.044 1.616 1.00 94.62 70 SER A CA 1
ATOM 542 C C . SER A 1 70 ? -0.153 1.700 0.282 1.00 94.62 70 SER A C 1
ATOM 544 O O . SER A 1 70 ? 0.636 1.153 -0.486 1.00 94.62 70 SER A O 1
ATOM 546 N N . ARG A 1 71 ? -0.660 2.914 0.012 1.00 92.94 71 ARG A N 1
ATOM 547 C CA . ARG A 1 71 ? -0.295 3.684 -1.190 1.00 92.94 71 ARG A CA 1
ATOM 548 C C . ARG A 1 71 ? 1.164 4.108 -1.202 1.00 92.94 71 ARG A C 1
ATOM 550 O O . ARG A 1 71 ? 1.767 4.106 -2.271 1.00 92.94 71 ARG A O 1
ATOM 557 N N . TYR A 1 72 ? 1.710 4.471 -0.044 1.00 93.44 72 TYR A N 1
ATOM 558 C CA . TYR A 1 72 ? 3.130 4.778 0.066 1.00 93.44 72 TYR A CA 1
ATOM 559 C C . TYR A 1 72 ? 3.983 3.599 -0.409 1.00 93.44 72 TYR A C 1
ATOM 561 O O . TYR A 1 72 ? 4.891 3.811 -1.196 1.00 93.44 72 TYR A O 1
ATOM 569 N N . HIS A 1 73 ? 3.666 2.362 -0.023 1.00 91.25 73 HIS A N 1
ATOM 570 C CA . HIS A 1 73 ? 4.437 1.202 -0.491 1.00 91.25 73 HIS A CA 1
ATOM 571 C C . HIS A 1 73 ? 4.150 0.846 -1.956 1.00 91.25 73 HIS A C 1
ATOM 573 O O . HIS A 1 73 ? 5.067 0.544 -2.711 1.00 91.25 73 HIS A O 1
ATOM 579 N N . LEU A 1 74 ? 2.901 0.983 -2.413 1.00 89.62 74 LEU A N 1
ATOM 580 C CA . LEU A 1 74 ? 2.533 0.723 -3.814 1.00 89.62 74 LEU A CA 1
ATOM 581 C C . LEU A 1 74 ? 3.166 1.697 -4.820 1.00 89.62 74 LEU A C 1
ATOM 583 O O . LEU A 1 74 ? 3.412 1.316 -5.965 1.00 89.62 74 LEU A O 1
ATOM 587 N N . PHE A 1 75 ? 3.368 2.956 -4.426 1.00 86.94 75 PHE A N 1
ATOM 588 C CA . PHE A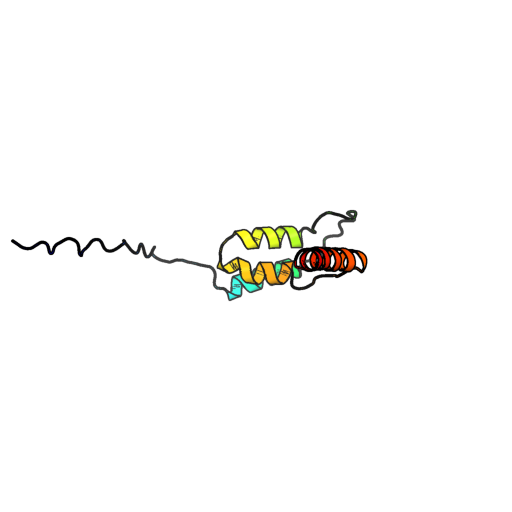 1 75 ? 3.765 4.039 -5.334 1.00 86.94 75 PHE A CA 1
ATOM 589 C C . PHE A 1 75 ? 4.982 4.841 -4.857 1.00 86.94 75 PHE A C 1
ATOM 591 O O . PHE A 1 75 ? 5.370 5.799 -5.522 1.00 86.94 75 PHE A O 1
ATOM 598 N N . GLY A 1 76 ? 5.595 4.475 -3.731 1.00 78.88 76 GLY A N 1
ATOM 599 C CA . GLY A 1 76 ? 6.775 5.151 -3.182 1.00 78.88 76 GLY A CA 1
ATOM 600 C C . GLY A 1 76 ? 8.015 4.967 -4.050 1.00 78.88 76 GLY A C 1
ATOM 601 O O . GLY A 1 76 ? 8.861 5.855 -4.111 1.00 78.88 76 GLY A O 1
ATOM 602 N N . PHE A 1 77 ? 8.075 3.861 -4.795 1.00 72.31 77 PHE A N 1
ATOM 603 C CA . PHE A 1 77 ? 9.118 3.590 -5.775 1.00 72.31 77 PHE A CA 1
ATOM 604 C C . PHE A 1 77 ? 8.502 3.332 -7.148 1.00 72.31 77 PHE A C 1
ATOM 606 O O . PHE A 1 77 ? 8.030 2.239 -7.456 1.00 72.31 77 PHE A O 1
ATOM 613 N N . VAL A 1 78 ? 8.522 4.352 -8.004 1.00 67.00 78 VAL A N 1
ATOM 614 C CA . VAL A 1 78 ? 8.127 4.213 -9.408 1.00 67.00 78 VAL A CA 1
ATOM 615 C C . VAL A 1 78 ? 9.384 4.098 -10.257 1.00 67.00 78 VAL A C 1
ATOM 617 O O . VAL A 1 78 ? 10.109 5.072 -10.451 1.00 67.00 78 VAL A O 1
ATOM 620 N N . HIS A 1 79 ? 9.632 2.910 -10.810 1.00 67.25 79 HIS A N 1
ATOM 621 C CA . HIS A 1 79 ? 10.683 2.741 -11.807 1.00 67.25 79 HIS A CA 1
ATOM 622 C C . HIS A 1 79 ? 10.187 3.264 -13.160 1.00 67.25 79 HIS A C 1
ATOM 624 O O . HIS A 1 79 ? 9.423 2.605 -13.877 1.00 67.25 79 HIS A O 1
ATOM 630 N N . VAL A 1 80 ? 10.612 4.475 -13.508 1.00 69.94 80 VAL A N 1
ATOM 631 C CA . VAL A 1 80 ? 10.321 5.076 -14.809 1.00 69.94 80 VAL A CA 1
ATOM 632 C C . VAL A 1 80 ? 11.298 4.498 -15.828 1.00 69.94 80 VAL A C 1
ATOM 634 O O . VAL A 1 80 ? 12.491 4.777 -15.788 1.00 69.94 80 VAL A O 1
ATOM 637 N N . THR A 1 81 ? 10.805 3.670 -16.748 1.00 73.38 81 THR A N 1
ATOM 638 C CA . THR A 1 81 ? 11.583 3.288 -17.934 1.00 73.38 81 THR A CA 1
ATOM 639 C C . THR A 1 81 ? 11.413 4.350 -19.024 1.00 73.38 81 THR A C 1
ATOM 641 O O . THR A 1 81 ? 10.370 5.012 -19.060 1.00 73.38 81 THR A O 1
ATOM 644 N N . PRO A 1 82 ? 12.379 4.507 -19.950 1.00 74.38 82 PRO A N 1
ATOM 645 C CA . PRO A 1 82 ? 12.264 5.464 -21.052 1.00 74.38 82 PRO A CA 1
ATOM 646 C C . PRO A 1 82 ? 10.958 5.309 -21.848 1.00 74.38 82 PRO A C 1
ATOM 648 O O . PRO A 1 82 ? 10.323 6.303 -22.181 1.00 74.38 82 PRO A O 1
ATOM 651 N N . GLN A 1 83 ? 10.487 4.072 -22.067 1.00 74.25 83 GLN A N 1
ATOM 652 C CA . GLN A 1 83 ? 9.217 3.827 -22.764 1.00 74.25 83 GLN A CA 1
ATOM 653 C C 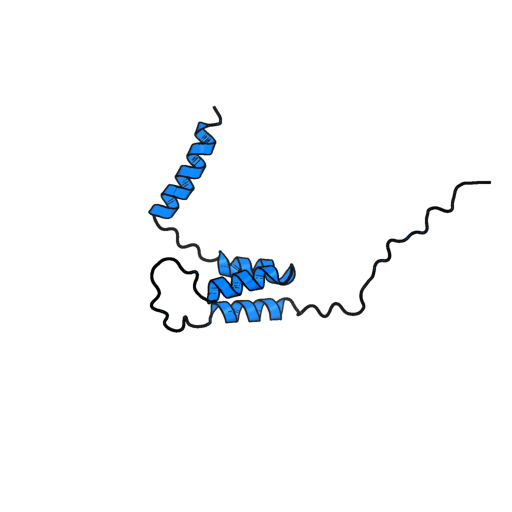. GLN A 1 83 ? 8.008 4.353 -21.974 1.00 74.25 83 GLN A C 1
ATOM 655 O O . GLN A 1 83 ? 7.124 4.989 -22.546 1.00 74.25 83 GLN A O 1
ATOM 660 N N . LYS A 1 84 ? 7.974 4.127 -20.652 1.00 70.44 84 LYS A N 1
ATOM 661 C CA . LYS A 1 84 ? 6.899 4.633 -19.786 1.00 70.44 84 LYS A CA 1
ATOM 662 C C . LYS A 1 84 ? 6.917 6.160 -19.727 1.00 70.44 84 LYS A C 1
ATOM 664 O O . LYS A 1 84 ? 5.854 6.771 -19.786 1.00 70.44 84 LYS A O 1
ATOM 669 N N . LEU A 1 85 ? 8.100 6.776 -19.680 1.00 72.81 85 LEU A N 1
ATOM 670 C CA . LEU A 1 85 ? 8.251 8.232 -19.722 1.00 72.81 85 LEU A CA 1
ATOM 671 C C . LEU A 1 85 ? 7.682 8.822 -21.018 1.00 72.81 85 LEU A C 1
ATOM 673 O O . LEU A 1 85 ? 6.923 9.786 -20.957 1.00 72.81 85 LEU A O 1
ATOM 677 N N . CYS A 1 86 ? 7.980 8.219 -22.173 1.00 73.25 86 CYS A N 1
ATOM 678 C CA . CYS A 1 86 ? 7.426 8.657 -23.455 1.00 73.25 86 CYS A CA 1
ATOM 679 C C . CYS A 1 86 ? 5.893 8.602 -23.473 1.00 73.25 86 CYS A C 1
ATOM 681 O O . CYS A 1 86 ? 5.272 9.552 -23.936 1.00 73.25 86 CYS A O 1
ATOM 683 N N . ILE A 1 87 ? 5.277 7.550 -22.923 1.00 73.94 87 ILE A N 1
ATOM 684 C CA . ILE A 1 87 ? 3.810 7.437 -22.834 1.00 73.94 87 ILE A CA 1
ATOM 685 C C . ILE A 1 87 ? 3.229 8.514 -21.905 1.00 73.94 87 ILE A C 1
ATOM 687 O O . ILE A 1 87 ? 2.275 9.198 -22.277 1.00 73.94 87 ILE A O 1
ATOM 691 N N . PHE A 1 88 ? 3.818 8.708 -20.720 1.00 69.69 88 PHE A N 1
ATOM 692 C CA . PHE A 1 88 ? 3.369 9.728 -19.763 1.00 69.69 88 PHE A CA 1
ATOM 693 C C . PHE A 1 88 ? 3.488 11.154 -20.321 1.00 69.69 88 PHE A C 1
ATOM 695 O O . PHE A 1 88 ? 2.583 11.970 -2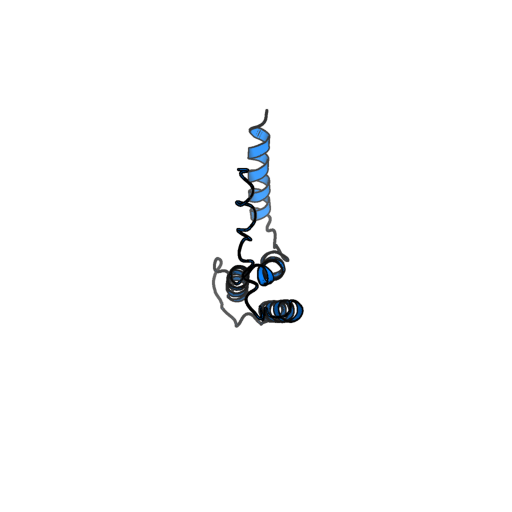0.129 1.00 69.69 88 PHE A O 1
ATOM 702 N N . LEU A 1 89 ? 4.582 11.460 -21.023 1.00 73.19 89 LEU A N 1
ATOM 703 C CA . LEU A 1 89 ? 4.790 12.767 -21.648 1.00 73.19 89 LEU A CA 1
ATOM 704 C C . LEU A 1 89 ? 3.892 12.959 -22.880 1.00 73.19 89 LEU A C 1
ATOM 706 O O . LEU A 1 89 ? 3.297 14.025 -23.031 1.00 73.19 89 LEU A O 1
ATOM 710 N N . ALA A 1 90 ? 3.713 11.928 -23.712 1.00 69.62 90 ALA A N 1
ATOM 711 C CA . ALA A 1 90 ? 2.832 11.983 -24.881 1.00 69.62 90 ALA A CA 1
ATOM 712 C C . ALA A 1 90 ? 1.365 12.226 -24.492 1.00 69.62 90 ALA A C 1
ATOM 714 O O . ALA A 1 90 ? 0.695 13.049 -25.119 1.00 69.62 90 ALA A O 1
ATOM 715 N N . ALA A 1 91 ? 0.888 11.586 -23.419 1.00 64.81 91 ALA A N 1
ATOM 716 C CA . ALA A 1 91 ? -0.459 11.805 -22.893 1.00 64.81 91 ALA A CA 1
ATOM 717 C C . ALA A 1 91 ? -0.689 13.262 -22.447 1.00 64.81 91 ALA A C 1
ATOM 719 O O . ALA A 1 91 ? -1.788 13.787 -22.604 1.00 64.81 91 ALA A O 1
ATOM 720 N N . ARG A 1 92 ? 0.350 13.948 -21.942 1.00 56.44 92 ARG A N 1
ATOM 721 C CA . ARG A 1 92 ? 0.271 15.370 -21.563 1.00 56.44 92 ARG A CA 1
ATOM 722 C C . ARG A 1 92 ? 0.397 16.334 -22.743 1.00 56.44 92 ARG A C 1
ATOM 724 O O . ARG A 1 92 ? -0.252 17.377 -22.729 1.00 56.44 92 ARG A O 1
ATOM 731 N N . CYS A 1 93 ? 1.172 16.002 -23.774 1.00 53.59 93 CYS A N 1
ATOM 732 C CA . CYS A 1 93 ? 1.264 16.835 -24.978 1.00 53.59 93 CYS A CA 1
ATOM 733 C C . CYS A 1 93 ? -0.045 16.851 -25.784 1.00 53.59 93 CYS A C 1
ATOM 735 O O . CYS A 1 93 ? -0.381 17.881 -26.365 1.00 53.59 93 CYS A O 1
ATOM 737 N N . GLN A 1 94 ? -0.831 15.768 -25.761 1.00 55.41 94 GLN A N 1
ATOM 738 C CA . GLN A 1 94 ? -2.164 15.753 -26.383 1.00 55.41 94 GLN A CA 1
ATOM 739 C C . GLN A 1 94 ? -3.158 16.696 -25.690 1.00 55.41 94 GLN A C 1
ATOM 741 O O . GLN A 1 94 ? -4.016 17.265 -26.356 1.00 55.41 94 GLN A O 1
ATOM 746 N N . SER A 1 95 ? -3.025 16.922 -24.378 1.00 54.03 95 SER A N 1
ATOM 747 C CA . SER A 1 95 ? -3.882 17.874 -23.656 1.00 54.03 95 SER A CA 1
ATOM 748 C C . SER A 1 95 ? -3.544 19.337 -23.964 1.00 54.03 95 SER A C 1
ATOM 750 O O . SER A 1 95 ? -4.430 20.183 -23.913 1.00 54.03 95 SER A O 1
ATOM 752 N N . ILE A 1 96 ? -2.283 19.641 -24.300 1.00 53.62 96 ILE A N 1
ATOM 753 C CA . ILE A 1 96 ? -1.833 21.004 -24.633 1.00 53.62 96 ILE A CA 1
ATOM 754 C C . ILE A 1 96 ? -2.146 21.345 -26.096 1.00 53.62 96 ILE A C 1
ATOM 756 O O . ILE A 1 96 ? -2.543 22.464 -26.387 1.00 53.62 96 ILE A O 1
ATOM 760 N N . LEU A 1 97 ? -2.065 20.380 -27.017 1.00 52.69 97 LEU A N 1
ATOM 761 C CA . LEU A 1 97 ? -2.418 20.599 -28.428 1.00 52.69 97 LEU A CA 1
ATOM 762 C C . LEU A 1 97 ? -3.934 20.724 -28.682 1.00 52.69 97 LEU A C 1
ATOM 764 O O . LEU A 1 97 ? -4.333 21.052 -29.795 1.00 52.69 97 LEU A O 1
ATOM 768 N N . HIS A 1 98 ? -4.772 20.479 -27.667 1.00 51.81 98 HIS A N 1
ATOM 769 C CA . HIS A 1 98 ? -6.230 20.638 -27.739 1.00 51.81 98 HIS A CA 1
ATOM 770 C C . HIS A 1 98 ? -6.756 21.908 -27.039 1.00 51.81 98 HIS A C 1
ATOM 772 O O . HIS A 1 98 ? -7.963 22.150 -27.049 1.00 51.81 98 HIS A O 1
ATOM 778 N N . PHE A 1 99 ? -5.864 22.712 -26.450 1.00 46.94 99 PHE A N 1
ATOM 779 C CA . PHE A 1 99 ? -6.133 24.064 -25.953 1.00 46.94 99 PHE A CA 1
ATOM 780 C C . PHE A 1 99 ? -5.274 25.042 -26.763 1.00 46.94 99 PHE A C 1
ATOM 782 O O . PHE A 1 99 ? -4.155 25.382 -26.386 1.00 46.94 99 PHE A O 1
ATOM 789 N N . HIS A 1 100 ? -5.802 25.405 -27.929 1.00 49.91 100 HIS A N 1
ATOM 790 C CA . HIS A 1 100 ? -5.376 26.565 -28.707 1.00 49.91 100 HIS A CA 1
ATOM 791 C C . HIS A 1 100 ? -5.604 27.860 -27.911 1.00 49.91 100 HIS A C 1
ATOM 793 O O . HIS A 1 100 ? -6.601 27.916 -27.155 1.00 49.91 100 HIS A O 1
#

Foldseek 3Di:
DDDDPPPPPDPPPCPPPDPVDPPLVVLLVVLVVLLPDDQPDDPDDPDDDGPSLVVLVVQCPPDPSNNPNSVCSNPVDDDDDPVNVCVVVVVVVVVVVVPD